Protein AF-W2PAB3-F1 (afdb_monomer)

Sequence (93 aa):
MQVTNELKELAKKTFPTLTDKQWEKGMTGFGGTEADQHTRVTWKYACTRTVTGTPQYTLNGVPFEEADSSWKLEDWLKVIDPLVKADKSKDDL

Structure (mmCIF, N/CA/C/O backbone):
data_AF-W2PAB3-F1
#
_entry.id   AF-W2PAB3-F1
#
loop_
_atom_site.group_PDB
_atom_site.id
_atom_site.type_symbol
_atom_site.label_atom_id
_atom_site.label_alt_id
_atom_site.label_comp_id
_atom_site.label_asym_id
_atom_site.label_entity_id
_atom_site.label_seq_id
_atom_site.pdbx_PDB_ins_code
_atom_site.Cartn_x
_atom_site.Cartn_y
_atom_site.Cartn_z
_atom_site.occupancy
_atom_site.B_iso_or_equiv
_atom_site.auth_seq_id
_atom_site.auth_comp_id
_atom_site.auth_asym_id
_atom_site.auth_atom_id
_atom_site.pdbx_PDB_model_num
ATOM 1 N N . MET A 1 1 ? 15.338 2.691 -29.604 1.00 50.88 1 MET A N 1
ATOM 2 C CA . MET A 1 1 ? 15.861 2.855 -28.232 1.00 50.88 1 MET A CA 1
ATOM 3 C C . MET A 1 1 ? 14.751 2.424 -27.283 1.00 50.88 1 MET A C 1
ATOM 5 O O . MET A 1 1 ? 13.624 2.852 -27.492 1.00 50.88 1 MET A O 1
ATOM 9 N N . GLN A 1 2 ? 14.998 1.476 -26.376 1.00 75.00 2 GLN A N 1
ATOM 10 C CA . GLN A 1 2 ? 13.944 0.917 -25.518 1.00 75.00 2 GLN A CA 1
ATOM 11 C C . GLN A 1 2 ? 13.790 1.798 -24.270 1.00 75.00 2 GLN A C 1
ATOM 13 O O . GLN A 1 2 ? 14.771 2.013 -23.563 1.00 75.00 2 GLN A O 1
ATOM 18 N N . VAL A 1 3 ? 12.575 2.291 -24.002 1.00 84.19 3 VAL A N 1
ATOM 19 C CA . VAL A 1 3 ? 12.234 3.196 -22.877 1.00 84.19 3 VAL A CA 1
ATOM 20 C C . VAL A 1 3 ? 12.754 2.683 -21.525 1.00 84.19 3 VAL A C 1
ATOM 22 O O . VAL A 1 3 ? 13.141 3.457 -20.655 1.00 84.19 3 VAL A O 1
ATOM 25 N N . THR A 1 4 ? 12.835 1.365 -21.351 1.00 86.50 4 THR A N 1
ATOM 26 C CA . THR A 1 4 ? 13.353 0.725 -20.135 1.00 86.50 4 THR A CA 1
ATOM 27 C C . THR A 1 4 ? 14.811 1.067 -19.836 1.00 86.50 4 THR A C 1
ATOM 29 O O . THR A 1 4 ? 15.173 1.141 -18.667 1.00 86.50 4 THR A O 1
ATOM 32 N N . ASN A 1 5 ? 15.648 1.311 -20.845 1.00 89.12 5 ASN A N 1
ATOM 33 C CA . ASN A 1 5 ? 17.050 1.664 -20.618 1.00 89.12 5 ASN A CA 1
ATOM 34 C C . ASN A 1 5 ? 17.187 3.094 -20.083 1.00 89.12 5 ASN A C 1
ATOM 36 O O . ASN A 1 5 ? 17.960 3.328 -19.161 1.00 89.12 5 ASN A O 1
ATOM 40 N N . GLU A 1 6 ? 16.393 4.036 -20.593 1.00 91.75 6 GLU A N 1
ATOM 41 C CA . GLU A 1 6 ? 16.373 5.416 -20.086 1.00 91.75 6 GLU A CA 1
ATOM 42 C C . GLU A 1 6 ? 15.879 5.468 -18.637 1.00 91.75 6 GLU A C 1
ATOM 44 O O . GLU A 1 6 ? 16.477 6.131 -17.787 1.00 91.75 6 GLU A O 1
ATOM 49 N N . LEU A 1 7 ? 14.828 4.701 -18.330 1.00 92.19 7 LEU A N 1
ATOM 50 C CA . LEU A 1 7 ? 14.320 4.584 -16.965 1.00 92.19 7 LEU A CA 1
ATOM 51 C C . LEU A 1 7 ? 15.344 3.935 -16.023 1.00 92.19 7 LEU A C 1
ATOM 53 O O . LEU A 1 7 ? 15.434 4.340 -14.865 1.00 92.19 7 LEU A O 1
ATOM 57 N N . LYS A 1 8 ? 16.140 2.974 -16.508 1.00 93.12 8 LYS A N 1
ATOM 58 C CA . LYS A 1 8 ? 17.206 2.330 -15.728 1.00 93.12 8 LYS A CA 1
ATOM 59 C C . LYS A 1 8 ? 18.292 3.324 -15.332 1.00 93.12 8 LYS A C 1
ATOM 61 O O . LYS A 1 8 ? 18.685 3.362 -14.167 1.00 93.12 8 LYS A O 1
ATOM 66 N N . GLU A 1 9 ? 18.750 4.140 -16.278 1.00 94.31 9 GLU A N 1
ATOM 67 C CA . GLU A 1 9 ? 19.761 5.169 -16.016 1.00 94.31 9 GLU A CA 1
ATOM 68 C C . GLU A 1 9 ? 19.246 6.218 -15.024 1.00 94.31 9 GLU A C 1
ATOM 70 O O . GLU A 1 9 ? 19.939 6.571 -14.065 1.00 94.31 9 GLU A O 1
ATOM 75 N N . LEU A 1 10 ? 17.991 6.655 -15.182 1.00 94.94 10 LEU A N 1
ATOM 76 C CA . LEU A 1 10 ? 17.351 7.554 -14.223 1.00 94.94 10 LEU A CA 1
ATOM 77 C C . LEU A 1 10 ? 17.265 6.923 -12.825 1.00 94.94 10 LEU A C 1
ATOM 79 O O . LEU A 1 10 ? 17.617 7.563 -11.834 1.00 94.94 10 LEU A O 1
ATOM 83 N N . ALA A 1 11 ? 16.842 5.661 -12.737 1.00 94.69 11 ALA A N 1
ATOM 84 C CA . ALA A 1 11 ? 16.725 4.950 -11.472 1.00 94.69 11 ALA A CA 1
ATOM 85 C C . ALA A 1 11 ? 18.081 4.784 -10.776 1.00 94.69 11 ALA A C 1
ATOM 87 O O . ALA A 1 11 ? 18.163 5.016 -9.574 1.00 94.69 11 ALA A O 1
ATOM 88 N N . LYS A 1 12 ? 19.153 4.462 -11.509 1.00 95.81 12 LYS A N 1
ATOM 89 C CA . LYS A 1 12 ? 20.515 4.381 -10.955 1.00 95.81 12 LYS A CA 1
ATOM 90 C C . LYS A 1 12 ? 21.022 5.724 -10.436 1.00 95.81 12 LYS A C 1
ATOM 92 O O . LYS A 1 12 ? 21.728 5.758 -9.432 1.00 95.81 12 LYS A O 1
ATOM 97 N N . LYS A 1 13 ? 20.644 6.836 -11.075 1.00 96.94 13 LYS A N 1
ATOM 98 C CA . LYS A 1 13 ? 20.988 8.182 -10.592 1.00 96.94 13 LYS A CA 1
ATOM 99 C C . LYS A 1 13 ? 20.349 8.482 -9.232 1.00 96.94 13 LYS A C 1
ATOM 101 O O . LYS A 1 13 ? 21.003 9.064 -8.372 1.00 96.94 13 LYS A O 1
ATOM 106 N N . THR A 1 14 ? 19.087 8.099 -9.042 1.00 97.06 14 THR A N 1
ATOM 107 C CA . THR A 1 14 ? 18.354 8.316 -7.781 1.00 97.06 14 THR A CA 1
ATOM 108 C C . THR A 1 14 ? 18.710 7.283 -6.713 1.00 97.06 14 THR A C 1
ATOM 110 O O . THR A 1 14 ? 18.789 7.615 -5.532 1.00 97.06 14 THR A O 1
ATOM 113 N N . PHE A 1 15 ? 18.952 6.040 -7.123 1.00 96.75 15 PHE A N 1
ATOM 114 C CA . PHE A 1 15 ? 19.254 4.904 -6.260 1.00 96.75 15 PHE A CA 1
ATOM 115 C C . PHE A 1 15 ? 20.587 4.272 -6.686 1.00 96.75 15 PHE A C 1
ATOM 117 O O . PHE A 1 15 ? 20.592 3.253 -7.381 1.00 96.75 15 PHE A O 1
ATOM 124 N N . PRO A 1 16 ? 21.737 4.833 -6.263 1.00 95.94 16 PRO A N 1
ATOM 125 C CA . PRO A 1 16 ? 23.053 4.368 -6.714 1.00 95.94 16 PRO A CA 1
ATOM 126 C C . PRO A 1 16 ? 23.372 2.911 -6.352 1.00 95.94 16 PRO A C 1
ATOM 128 O O . PRO A 1 16 ? 24.231 2.291 -6.970 1.00 95.94 16 PRO A O 1
ATOM 131 N N . THR A 1 17 ? 22.687 2.352 -5.352 1.00 97.19 17 THR A N 1
ATOM 132 C CA . THR A 1 17 ? 22.839 0.957 -4.913 1.00 97.19 17 THR A CA 1
ATOM 133 C C . THR A 1 17 ? 21.990 -0.032 -5.716 1.00 97.19 17 THR A C 1
ATOM 135 O O . THR A 1 17 ? 22.072 -1.238 -5.477 1.00 97.19 17 THR A O 1
ATOM 138 N N . LEU A 1 18 ? 21.173 0.447 -6.661 1.00 95.44 18 LEU A N 1
ATOM 139 C CA . LEU A 1 18 ? 20.318 -0.389 -7.494 1.00 95.44 18 LEU A CA 1
ATOM 140 C C . LEU A 1 18 ? 21.156 -1.229 -8.463 1.00 95.44 18 LEU A C 1
ATOM 142 O O . LEU A 1 18 ? 21.786 -0.718 -9.390 1.00 95.44 18 LEU A O 1
ATOM 146 N N . THR A 1 19 ? 21.123 -2.542 -8.270 1.00 95.69 19 THR A N 1
ATOM 147 C CA . THR A 1 19 ? 21.833 -3.484 -9.140 1.00 95.69 19 THR A CA 1
ATOM 148 C C . THR A 1 19 ? 21.056 -3.774 -10.423 1.00 95.69 19 THR A C 1
ATOM 150 O O . THR A 1 19 ? 19.824 -3.710 -10.459 1.00 95.69 19 THR A O 1
ATOM 153 N N . ASP A 1 20 ? 21.770 -4.190 -11.471 1.00 92.44 20 ASP A N 1
ATOM 154 C CA . ASP A 1 20 ? 21.152 -4.607 -12.735 1.00 92.44 20 ASP A CA 1
ATOM 155 C C . ASP A 1 20 ? 20.179 -5.774 -12.540 1.00 92.44 20 ASP A C 1
ATOM 157 O O . ASP A 1 20 ? 19.069 -5.747 -13.063 1.00 92.44 20 ASP A O 1
ATOM 161 N N . LYS A 1 21 ? 20.541 -6.736 -11.685 1.00 92.81 21 LYS A N 1
ATOM 162 C CA . LYS A 1 21 ? 19.686 -7.877 -11.339 1.00 92.81 21 LYS A CA 1
ATOM 163 C C . LYS A 1 21 ? 18.375 -7.448 -10.671 1.00 92.81 21 LYS A C 1
ATOM 165 O O . LYS A 1 21 ? 17.329 -8.037 -10.936 1.00 92.81 21 LYS A O 1
ATOM 170 N N . GLN A 1 22 ? 18.413 -6.447 -9.787 1.00 91.56 22 GLN A N 1
ATOM 171 C CA . GLN A 1 22 ? 17.199 -5.906 -9.164 1.00 91.56 22 GLN A CA 1
ATOM 172 C C . GLN A 1 22 ? 16.329 -5.174 -10.187 1.00 91.56 22 GLN A C 1
ATOM 174 O O . GLN A 1 22 ? 15.113 -5.365 -10.181 1.00 91.56 22 GLN A O 1
ATOM 179 N N . TRP A 1 23 ? 16.946 -4.391 -11.078 1.00 91.25 23 TRP A N 1
ATOM 180 C CA . TRP A 1 23 ? 16.237 -3.729 -12.170 1.00 91.25 23 TRP A CA 1
ATOM 181 C C . TRP A 1 23 ? 15.534 -4.739 -13.078 1.00 91.25 23 TRP A C 1
ATOM 183 O O . TRP A 1 23 ? 14.332 -4.641 -13.283 1.00 91.25 23 TRP A O 1
ATOM 193 N N . GLU A 1 24 ? 16.256 -5.745 -13.568 1.00 88.19 24 GLU A N 1
ATOM 194 C CA . GLU A 1 24 ? 15.727 -6.759 -14.488 1.00 88.19 24 GLU A CA 1
ATOM 195 C C . GLU A 1 24 ? 14.609 -7.594 -13.857 1.00 88.19 24 GLU A C 1
ATOM 197 O O . GLU A 1 24 ? 13.626 -7.909 -14.524 1.00 88.19 24 GLU A O 1
ATOM 202 N N . LYS A 1 25 ? 14.710 -7.899 -12.555 1.00 86.81 25 LYS A N 1
ATOM 203 C CA . LYS A 1 25 ? 13.638 -8.580 -11.816 1.00 86.81 25 LYS A CA 1
ATOM 204 C C . LYS A 1 25 ? 12.373 -7.721 -11.712 1.00 86.81 25 LYS A C 1
ATOM 206 O O . LYS A 1 25 ? 11.270 -8.254 -11.792 1.00 86.81 25 LYS A O 1
ATOM 211 N N . GLY A 1 26 ? 12.528 -6.420 -11.466 1.00 83.12 26 GLY A N 1
ATOM 212 C CA . GLY A 1 26 ? 11.407 -5.501 -11.260 1.00 83.12 26 GLY A CA 1
ATOM 213 C C . GLY A 1 26 ? 10.807 -4.942 -12.550 1.00 83.12 26 GLY A C 1
ATOM 214 O O . GLY A 1 26 ? 9.632 -4.586 -12.563 1.00 83.12 26 GLY A O 1
ATOM 215 N N . MET A 1 27 ? 11.595 -4.861 -13.624 1.00 85.69 27 MET A N 1
ATOM 216 C CA . MET A 1 27 ? 11.255 -4.146 -14.850 1.00 85.69 27 MET A CA 1
ATOM 217 C C . MET A 1 27 ? 11.674 -4.916 -16.099 1.00 85.69 27 MET A C 1
ATOM 219 O O . MET A 1 27 ? 12.705 -4.667 -16.720 1.00 85.69 27 MET A O 1
ATOM 223 N N . THR A 1 28 ? 10.808 -5.845 -16.488 1.00 80.12 28 THR A N 1
ATOM 224 C CA . THR A 1 28 ? 10.973 -6.731 -17.648 1.00 80.12 28 THR A CA 1
ATOM 225 C C . THR A 1 28 ? 10.661 -6.053 -18.983 1.00 80.12 28 THR A C 1
ATOM 227 O O . THR A 1 28 ? 11.023 -6.570 -20.034 1.00 80.12 28 THR A O 1
ATOM 230 N N . GLY A 1 29 ? 9.985 -4.898 -18.976 1.00 78.00 29 GLY A N 1
ATOM 231 C CA . GLY A 1 29 ? 9.541 -4.213 -20.200 1.00 78.00 29 GLY A CA 1
ATOM 232 C C . GLY A 1 29 ? 8.332 -4.860 -20.890 1.00 78.00 29 GLY A C 1
ATOM 233 O O . GLY A 1 29 ? 7.903 -4.384 -21.936 1.00 78.00 29 GLY A O 1
ATOM 234 N N . PHE A 1 30 ? 7.769 -5.913 -20.295 1.00 78.38 30 PHE A N 1
ATOM 235 C CA . PHE A 1 30 ? 6.528 -6.577 -20.693 1.00 78.38 30 PHE A CA 1
ATOM 236 C C . PHE A 1 30 ? 5.762 -7.025 -19.438 1.00 78.38 30 PHE A C 1
ATOM 238 O O . PHE A 1 30 ? 6.371 -7.295 -18.404 1.00 78.38 30 PHE A O 1
ATOM 245 N N . GLY A 1 31 ? 4.428 -7.074 -19.501 1.00 82.62 31 GLY A N 1
ATOM 246 C CA . GLY A 1 31 ? 3.590 -7.532 -18.380 1.00 82.62 31 GLY A CA 1
ATOM 247 C C . GLY A 1 31 ? 3.728 -9.034 -18.090 1.00 82.62 31 GLY A C 1
ATOM 248 O O . GLY A 1 31 ? 4.472 -9.742 -18.761 1.00 82.62 31 GLY A O 1
ATOM 249 N N . GLY A 1 32 ? 2.980 -9.542 -17.109 1.00 84.31 32 GLY A N 1
ATOM 250 C CA . GLY A 1 32 ? 2.937 -10.977 -16.792 1.00 84.31 32 GLY A CA 1
ATOM 251 C C . GLY A 1 32 ? 3.982 -11.468 -15.786 1.00 84.31 32 GLY A C 1
ATOM 252 O O . GLY A 1 32 ? 4.077 -12.670 -15.551 1.00 84.31 32 GLY A O 1
ATOM 253 N N . THR A 1 33 ? 4.739 -10.567 -15.161 1.00 88.06 33 THR A N 1
ATOM 254 C CA . THR A 1 33 ? 5.587 -10.908 -14.010 1.00 88.06 33 THR A CA 1
ATOM 255 C C . THR A 1 33 ? 4.742 -11.173 -12.763 1.00 88.06 33 THR A C 1
AT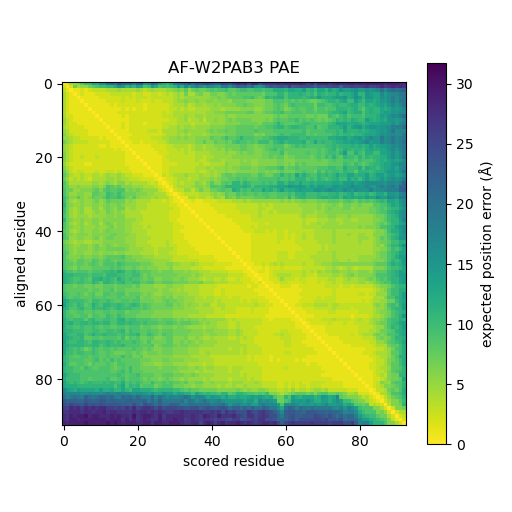OM 257 O O . THR A 1 33 ? 3.585 -10.764 -12.679 1.00 88.06 33 THR A O 1
ATOM 260 N N . GLU A 1 34 ? 5.333 -11.806 -11.749 1.00 88.88 34 GLU A N 1
ATOM 261 C CA . GLU A 1 34 ? 4.698 -11.961 -10.433 1.00 88.88 34 GLU A CA 1
ATOM 262 C C . GLU A 1 34 ? 4.307 -10.600 -9.828 1.00 88.88 34 GLU A C 1
ATOM 264 O O . GLU A 1 34 ? 3.205 -10.441 -9.307 1.00 88.88 34 GLU A O 1
ATOM 269 N N . ALA A 1 35 ? 5.170 -9.588 -9.975 1.00 87.62 35 ALA A N 1
ATOM 270 C CA . ALA A 1 35 ? 4.878 -8.227 -9.535 1.00 87.62 35 ALA A CA 1
ATOM 271 C C . ALA A 1 35 ? 3.665 -7.634 -10.273 1.00 87.62 35 ALA A C 1
ATOM 273 O O . ALA A 1 35 ? 2.771 -7.102 -9.623 1.00 87.62 35 ALA A O 1
ATOM 274 N N . ASP A 1 36 ? 3.580 -7.780 -11.602 1.00 89.44 36 ASP A N 1
ATOM 275 C CA . ASP A 1 36 ? 2.416 -7.334 -12.385 1.00 89.44 36 ASP A CA 1
ATOM 276 C C . ASP A 1 36 ? 1.128 -8.049 -11.940 1.00 89.44 36 ASP A C 1
ATOM 278 O O . ASP A 1 36 ? 0.096 -7.403 -11.749 1.00 89.44 36 ASP A O 1
ATOM 282 N N . GLN A 1 37 ? 1.184 -9.363 -11.694 1.00 92.50 37 GLN A N 1
ATOM 283 C CA . GLN A 1 37 ? 0.040 -10.127 -11.185 1.00 92.50 37 GLN A CA 1
ATOM 284 C C . GLN A 1 37 ? -0.409 -9.636 -9.804 1.00 92.50 37 GLN A C 1
ATOM 286 O O . GLN A 1 37 ? -1.586 -9.319 -9.619 1.00 92.50 37 GLN A O 1
ATOM 291 N N . HIS A 1 38 ? 0.515 -9.507 -8.848 1.00 93.88 38 HIS A N 1
ATOM 292 C CA . HIS A 1 38 ? 0.209 -9.005 -7.508 1.00 93.88 38 HIS A CA 1
ATOM 293 C C . HIS A 1 38 ? -0.345 -7.578 -7.546 1.00 93.88 38 HIS A C 1
ATOM 295 O O . HIS A 1 38 ? -1.353 -7.300 -6.900 1.00 93.88 38 HIS A O 1
ATOM 301 N N . THR A 1 39 ? 0.239 -6.684 -8.349 1.00 92.69 39 THR A N 1
ATOM 302 C CA . THR A 1 39 ? -0.271 -5.318 -8.516 1.00 92.69 39 THR A CA 1
ATOM 303 C C . THR A 1 39 ? -1.697 -5.318 -9.062 1.00 92.69 39 THR A C 1
ATOM 305 O O . THR A 1 39 ? -2.547 -4.608 -8.528 1.00 92.69 39 THR A O 1
ATOM 308 N N . ARG A 1 40 ? -2.007 -6.141 -10.072 1.00 94.31 40 ARG A N 1
ATOM 309 C CA . ARG A 1 40 ? -3.368 -6.243 -10.630 1.00 94.31 40 ARG A CA 1
ATOM 310 C C . ARG A 1 40 ? -4.376 -6.777 -9.621 1.00 94.31 40 ARG A C 1
ATOM 312 O O . ARG A 1 40 ? -5.491 -6.261 -9.562 1.00 94.31 40 ARG A O 1
ATOM 319 N N . VAL A 1 41 ? -4.014 -7.808 -8.858 1.00 96.88 41 VAL A N 1
ATOM 320 C CA . VAL A 1 41 ? -4.885 -8.384 -7.822 1.00 96.88 41 VAL A CA 1
ATOM 321 C C . VAL A 1 41 ? -5.155 -7.355 -6.728 1.00 96.88 41 VAL A C 1
ATOM 323 O O . VAL A 1 41 ? -6.316 -7.096 -6.416 1.00 96.88 41 VAL A O 1
ATOM 326 N N . THR A 1 42 ? -4.113 -6.702 -6.214 1.00 95.00 42 THR A N 1
ATOM 327 C CA . THR A 1 42 ? -4.238 -5.680 -5.167 1.00 95.00 42 THR A CA 1
ATOM 328 C C . THR A 1 42 ? -5.019 -4.459 -5.648 1.00 95.00 42 THR A C 1
ATOM 330 O O . THR A 1 42 ? -5.873 -3.962 -4.920 1.00 95.00 42 THR A O 1
ATOM 333 N N . TRP A 1 43 ? -4.800 -4.004 -6.887 1.00 94.62 43 TRP A N 1
ATOM 334 C CA . TRP A 1 43 ? -5.573 -2.908 -7.477 1.00 94.62 43 TRP A CA 1
ATOM 335 C C . TRP A 1 43 ? -7.066 -3.243 -7.543 1.00 94.62 43 TRP A C 1
ATOM 337 O O . TRP A 1 43 ? -7.897 -2.472 -7.071 1.00 94.62 43 TRP A O 1
ATOM 347 N N . LYS A 1 44 ? -7.415 -4.429 -8.059 1.00 96.19 44 LYS A N 1
ATOM 348 C CA . LYS A 1 44 ? -8.811 -4.893 -8.096 1.00 96.19 44 LYS A CA 1
ATOM 349 C C . LYS A 1 44 ? -9.406 -4.968 -6.693 1.00 96.19 44 LYS A C 1
ATOM 351 O O . LYS A 1 44 ? -10.517 -4.493 -6.486 1.00 96.19 44 LYS A O 1
ATOM 356 N N . TYR A 1 45 ? -8.660 -5.519 -5.739 1.00 93.56 45 TYR A N 1
ATOM 357 C CA . TYR A 1 45 ? -9.077 -5.606 -4.344 1.00 93.56 45 TYR A CA 1
ATOM 358 C C . TYR A 1 45 ? -9.367 -4.222 -3.740 1.00 93.56 45 TYR A C 1
ATOM 360 O O . TYR A 1 45 ? -10.414 -4.031 -3.121 1.00 93.56 45 TYR A O 1
ATOM 368 N N . ALA A 1 46 ? -8.510 -3.228 -3.991 1.00 93.62 46 ALA A N 1
ATOM 369 C CA . ALA A 1 46 ? -8.735 -1.847 -3.569 1.00 93.62 46 ALA A CA 1
ATOM 370 C C . ALA A 1 46 ? -10.010 -1.253 -4.200 1.00 93.62 46 ALA A C 1
ATOM 372 O O . ALA A 1 46 ? -10.853 -0.708 -3.487 1.00 93.62 46 ALA A O 1
ATOM 373 N N . CYS A 1 47 ? -10.215 -1.442 -5.510 1.00 93.50 47 CYS A N 1
ATOM 374 C CA . CYS A 1 47 ? -11.428 -0.984 -6.195 1.00 93.50 47 CYS A CA 1
ATOM 375 C C . CYS A 1 47 ? -12.704 -1.629 -5.629 1.00 93.50 47 CYS A C 1
ATOM 377 O O . CYS A 1 47 ? -13.701 -0.936 -5.437 1.00 93.50 47 CYS A O 1
ATOM 379 N N . THR A 1 48 ? -12.683 -2.930 -5.311 1.00 93.69 48 THR A N 1
ATOM 380 C CA . THR A 1 48 ? -13.845 -3.618 -4.706 1.00 93.69 48 THR A CA 1
ATOM 381 C C . THR A 1 48 ? -14.196 -3.113 -3.308 1.00 93.69 48 THR A C 1
ATOM 383 O O . THR A 1 48 ? -15.300 -3.353 -2.832 1.00 93.69 48 THR A O 1
ATOM 386 N N . ARG A 1 49 ? -13.275 -2.394 -2.660 1.00 92.50 49 ARG A N 1
ATOM 387 C CA . ARG A 1 49 ? -13.446 -1.781 -1.339 1.00 92.50 49 ARG A CA 1
ATOM 388 C C . ARG A 1 49 ? -13.609 -0.266 -1.411 1.00 92.50 49 ARG A C 1
ATOM 390 O O . ARG A 1 49 ? -13.362 0.414 -0.423 1.00 92.50 49 ARG A O 1
ATOM 397 N N . THR A 1 50 ? -13.967 0.249 -2.590 1.00 91.44 50 THR A N 1
ATOM 398 C CA . THR A 1 50 ? -14.203 1.676 -2.844 1.00 91.44 50 THR A CA 1
ATOM 399 C C . THR A 1 50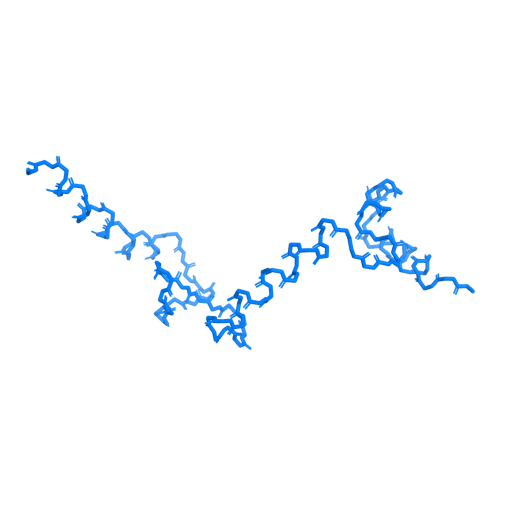 ? -13.042 2.576 -2.415 1.00 91.44 50 THR A C 1
ATOM 401 O O . THR A 1 50 ? -13.267 3.719 -2.027 1.00 91.44 50 THR A O 1
ATOM 404 N N . VAL A 1 51 ? -11.799 2.080 -2.492 1.00 93.75 51 VAL A N 1
ATOM 405 C CA . VAL A 1 51 ? -10.623 2.897 -2.180 1.00 93.75 51 VAL A CA 1
ATOM 406 C C . VAL A 1 51 ? -10.412 3.911 -3.300 1.00 93.75 51 VAL A C 1
ATOM 408 O O . VAL A 1 51 ? -10.159 3.534 -4.445 1.00 93.75 51 VAL A O 1
ATOM 411 N N . THR A 1 52 ? -10.527 5.196 -2.971 1.00 92.62 52 THR A N 1
ATOM 412 C CA . THR A 1 52 ? -10.481 6.309 -3.941 1.00 92.62 52 THR A CA 1
ATOM 413 C C . THR A 1 52 ? -9.325 7.278 -3.717 1.00 92.62 52 THR A C 1
ATOM 415 O O . THR A 1 52 ? -9.062 8.126 -4.568 1.00 92.62 52 THR A O 1
ATOM 418 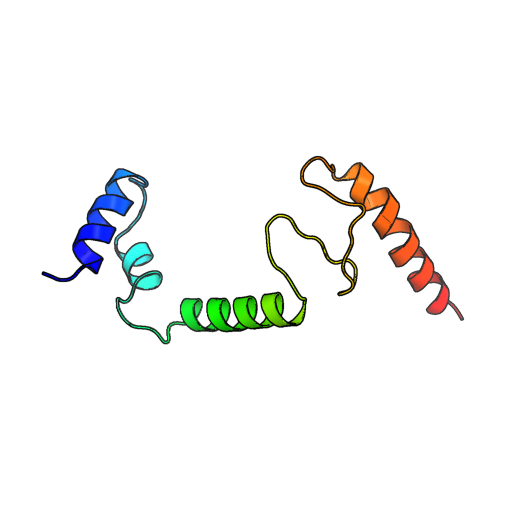N N . GLY A 1 53 ? -8.610 7.152 -2.600 1.00 90.38 53 GLY A N 1
ATOM 419 C CA . GLY A 1 53 ? -7.506 8.030 -2.235 1.00 90.38 53 GLY A CA 1
ATOM 420 C C . GLY A 1 53 ? -6.628 7.426 -1.146 1.00 90.38 53 GLY A C 1
ATOM 421 O O . GLY A 1 53 ? -6.824 6.283 -0.732 1.00 90.38 53 GLY A O 1
ATOM 422 N N . THR A 1 54 ? -5.642 8.198 -0.691 1.00 92.00 54 THR A N 1
ATOM 423 C CA . THR A 1 54 ? -4.688 7.760 0.334 1.00 92.00 54 THR A CA 1
ATOM 424 C C . THR A 1 54 ? -4.421 8.849 1.386 1.00 92.00 54 THR A C 1
ATOM 426 O O . THR A 1 54 ? -4.244 10.003 0.990 1.00 92.00 54 THR A O 1
ATOM 429 N N . PRO A 1 55 ? -4.282 8.485 2.677 1.00 92.81 55 PRO A N 1
ATOM 430 C CA . PRO A 1 55 ? -4.597 7.159 3.207 1.00 92.81 55 PRO A CA 1
ATOM 431 C C . PRO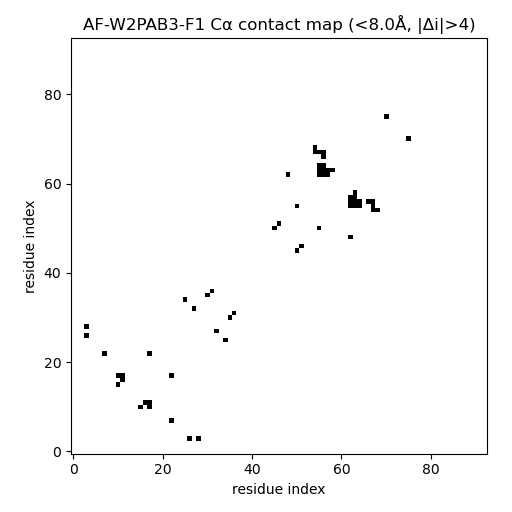 A 1 55 ? -6.113 6.942 3.312 1.00 92.81 55 PRO A C 1
ATOM 433 O O . PRO A 1 55 ? -6.883 7.885 3.462 1.00 92.81 55 PRO A O 1
ATOM 436 N N . GLN A 1 56 ? -6.525 5.681 3.242 1.00 94.31 56 GLN A N 1
ATOM 437 C CA . GLN A 1 56 ? -7.851 5.211 3.634 1.00 94.31 56 GLN A CA 1
ATOM 438 C C . GLN A 1 56 ? -7.655 3.897 4.381 1.00 94.31 56 GLN A C 1
ATOM 440 O O . GLN A 1 56 ? -6.808 3.086 3.995 1.00 94.31 56 GLN A O 1
ATOM 445 N N . TYR A 1 57 ? -8.409 3.701 5.456 1.00 94.25 57 TYR A N 1
ATOM 446 C CA . TYR A 1 57 ? -8.238 2.563 6.346 1.00 94.25 57 TYR A CA 1
ATOM 447 C C . TYR A 1 57 ? -9.460 1.655 6.292 1.00 94.25 57 TYR A C 1
ATOM 449 O O . TYR A 1 57 ? -10.588 2.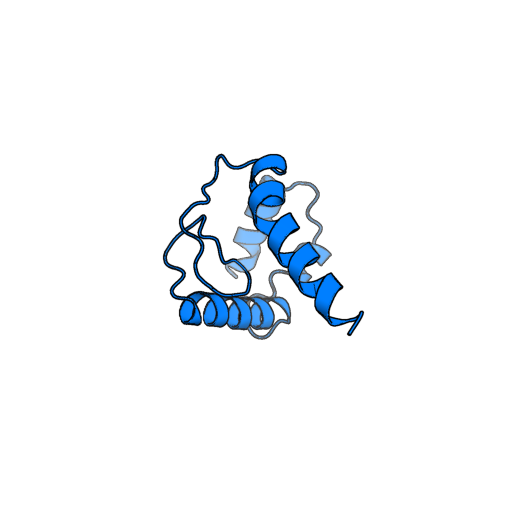093 6.069 1.00 94.25 57 TYR A O 1
ATOM 457 N N . THR A 1 58 ? -9.224 0.366 6.511 1.00 93.69 58 THR A N 1
ATOM 458 C CA . THR A 1 58 ? -10.291 -0.610 6.717 1.00 93.69 58 THR A CA 1
ATOM 459 C C . THR A 1 58 ? -9.984 -1.423 7.960 1.00 93.69 58 THR A C 1
ATOM 461 O O . THR A 1 58 ? -8.855 -1.893 8.105 1.00 93.69 58 THR A O 1
ATOM 464 N N . LEU A 1 59 ? -10.985 -1.659 8.799 1.00 92.88 59 LEU A N 1
ATOM 465 C CA . LEU A 1 59 ? -10.895 -2.519 9.972 1.00 92.88 59 LEU A CA 1
ATOM 466 C C . LEU A 1 59 ? -11.755 -3.762 9.737 1.00 92.88 59 LEU A C 1
ATOM 468 O O . LEU A 1 59 ? -12.945 -3.650 9.453 1.00 92.88 59 LEU A O 1
ATOM 472 N N . ASN A 1 60 ? -11.144 -4.953 9.760 1.00 90.56 60 ASN A N 1
ATOM 473 C CA . ASN A 1 60 ? -11.806 -6.227 9.421 1.00 90.56 60 ASN A CA 1
ATOM 474 C C . ASN A 1 60 ? -12.586 -6.194 8.094 1.00 90.56 60 ASN A C 1
ATOM 476 O O . ASN A 1 60 ? -13.608 -6.849 7.914 1.00 90.56 60 ASN A O 1
ATOM 480 N N . GLY A 1 61 ? -12.078 -5.419 7.136 1.00 89.00 61 GLY A N 1
ATOM 481 C CA . GLY A 1 61 ? -12.668 -5.280 5.815 1.00 89.00 61 GLY A CA 1
ATOM 482 C C . GLY A 1 61 ? -13.844 -4.303 5.712 1.00 89.00 61 GLY A C 1
ATOM 483 O O . GLY A 1 61 ? -14.441 -4.233 4.640 1.00 89.00 61 GLY A O 1
ATOM 484 N N . VAL A 1 62 ? -14.146 -3.539 6.759 1.00 91.31 62 VAL A N 1
ATOM 485 C CA . VAL A 1 62 ? -15.111 -2.431 6.734 1.00 91.31 62 VAL A CA 1
ATOM 486 C C . VAL A 1 62 ? -14.339 -1.107 6.671 1.00 91.31 62 VAL A C 1
ATOM 488 O O . VAL A 1 62 ? -13.314 -1.009 7.349 1.00 91.31 62 VAL A O 1
ATOM 491 N N . PRO A 1 63 ? -14.754 -0.107 5.867 1.00 93.00 63 PRO A N 1
ATOM 492 C CA . PRO A 1 63 ? -14.157 1.230 5.904 1.00 93.00 63 PRO A CA 1
ATOM 493 C C . PRO A 1 63 ? -14.111 1.791 7.329 1.00 93.00 63 PRO A C 1
ATOM 495 O O . PRO A 1 63 ? -15.078 1.653 8.074 1.00 93.00 63 PRO A O 1
ATOM 498 N N . PHE A 1 64 ? -12.978 2.380 7.703 1.00 94.75 64 PHE A N 1
ATOM 499 C CA . PHE A 1 64 ? -12.744 2.947 9.029 1.00 94.75 64 PHE A CA 1
ATOM 500 C C . PHE A 1 64 ? -12.355 4.419 8.873 1.00 94.75 64 PHE A C 1
ATOM 502 O O . PHE A 1 64 ? -11.240 4.726 8.448 1.00 94.75 64 PHE A O 1
ATOM 509 N N . GLU A 1 65 ? -13.309 5.312 9.136 1.00 93.25 65 GLU A N 1
ATOM 510 C CA . GLU A 1 65 ? -13.218 6.749 8.827 1.00 93.25 65 GLU A CA 1
ATOM 511 C C . GLU A 1 65 ? -12.675 7.574 10.000 1.00 93.25 65 GLU A C 1
ATOM 513 O O . GLU A 1 65 ? -12.298 8.730 9.832 1.00 93.25 65 GLU A O 1
ATOM 518 N N . GLU A 1 66 ? -12.599 6.979 11.189 1.00 94.25 66 GLU A N 1
ATOM 519 C CA . GLU A 1 66 ? -12.100 7.619 12.402 1.00 94.25 66 GLU A CA 1
ATOM 520 C C . GLU A 1 66 ? -10.576 7.817 12.377 1.00 94.25 66 GLU A C 1
ATOM 522 O O . GLU A 1 66 ? -10.060 8.685 13.085 1.00 94.25 66 GLU A O 1
ATOM 527 N N . ALA A 1 67 ? -9.859 7.025 11.568 1.00 95.31 67 ALA A N 1
ATOM 528 C CA . ALA A 1 67 ? -8.409 7.099 11.423 1.00 95.31 67 ALA A CA 1
ATOM 529 C C . ALA A 1 67 ? -7.946 8.011 10.287 1.00 95.31 67 ALA A C 1
ATOM 531 O O . ALA A 1 67 ? -8.504 8.023 9.191 1.00 95.31 67 ALA A O 1
ATOM 532 N N . ASP A 1 68 ? -6.823 8.688 10.525 1.00 94.06 68 ASP A N 1
ATOM 533 C CA . ASP A 1 68 ? -6.107 9.477 9.528 1.00 94.06 68 ASP A CA 1
ATOM 534 C C . ASP A 1 68 ? -4.578 9.289 9.637 1.00 94.06 68 ASP A C 1
ATOM 536 O O . ASP A 1 68 ? -4.071 8.543 10.479 1.00 94.06 68 ASP A O 1
ATOM 540 N N . SER A 1 69 ? -3.820 9.991 8.785 1.00 94.25 69 SER A N 1
ATOM 541 C CA . SER A 1 69 ? -2.347 9.950 8.758 1.00 94.25 69 SER A CA 1
ATOM 542 C C . SER A 1 69 ? -1.663 10.350 10.073 1.00 94.25 69 SER A C 1
ATOM 544 O O . SER A 1 69 ? -0.458 10.133 10.222 1.00 94.25 69 SER A O 1
ATOM 546 N N . SER A 1 70 ? -2.368 11.016 10.991 1.00 96.56 70 SER A N 1
ATOM 547 C CA . SER A 1 70 ? -1.806 11.492 12.254 1.00 96.56 70 SER A CA 1
ATOM 548 C C . SER A 1 70 ? -1.771 10.408 13.333 1.00 96.56 70 SER A C 1
ATOM 550 O O . SER A 1 70 ? -0.886 10.471 14.197 1.00 96.56 70 SER A O 1
ATOM 552 N N . TRP A 1 71 ? -2.655 9.405 13.234 1.00 97.12 71 TRP A N 1
ATOM 553 C CA . TRP A 1 71 ? -2.817 8.329 14.211 1.00 97.12 71 TRP A CA 1
ATOM 554 C C . TRP A 1 71 ? -1.502 7.625 14.529 1.00 97.12 71 TRP A C 1
ATOM 556 O O . TRP A 1 71 ? -0.700 7.301 13.644 1.00 97.12 71 TRP A O 1
ATOM 566 N N . LYS A 1 72 ? -1.291 7.371 15.820 1.00 97.50 72 LYS A N 1
ATOM 567 C CA . LYS A 1 72 ? -0.145 6.612 16.326 1.00 97.50 72 LYS A CA 1
ATOM 568 C C . LYS A 1 72 ? -0.569 5.202 16.714 1.00 97.50 72 LYS A C 1
ATOM 570 O O . LYS A 1 72 ? -1.747 4.848 16.671 1.00 97.50 72 LYS A O 1
ATOM 575 N N . LEU A 1 73 ? 0.408 4.367 17.065 1.00 96.56 73 LEU A N 1
ATOM 576 C CA . LEU A 1 73 ? 0.152 2.989 17.485 1.00 96.56 73 LEU A CA 1
ATOM 577 C C . LEU A 1 73 ? -0.830 2.942 18.664 1.00 96.56 73 LEU A C 1
ATOM 579 O O . LEU A 1 73 ? -1.709 2.087 18.701 1.00 96.56 73 LEU A O 1
ATOM 583 N N . GLU A 1 74 ? -0.718 3.888 19.593 1.00 97.94 74 GLU A N 1
ATOM 584 C CA . GLU A 1 74 ? -1.560 3.979 20.783 1.00 97.94 74 GLU A CA 1
ATOM 585 C C . GLU A 1 74 ? -3.037 4.209 20.437 1.00 97.94 74 GLU A C 1
ATOM 587 O O . GLU A 1 74 ? -3.914 3.741 21.160 1.00 97.94 74 GLU A O 1
ATOM 592 N N . ASP A 1 75 ? -3.328 4.899 19.333 1.00 97.69 75 ASP A N 1
ATOM 593 C CA . ASP A 1 75 ? -4.699 5.131 18.870 1.00 97.69 75 ASP A CA 1
ATOM 594 C C . ASP A 1 75 ? -5.283 3.870 18.232 1.00 97.69 75 ASP A C 1
ATOM 596 O O . ASP A 1 75 ? -6.405 3.476 18.550 1.00 97.69 75 ASP A O 1
ATOM 600 N N . TRP A 1 76 ? -4.478 3.158 17.437 1.00 96.44 76 TRP A N 1
ATOM 601 C CA . TRP A 1 76 ? -4.859 1.857 16.885 1.00 96.44 76 TRP A CA 1
ATOM 602 C C . TRP A 1 76 ? -5.140 0.819 17.971 1.00 96.44 76 TRP A C 1
ATOM 604 O O . TRP A 1 76 ? -6.139 0.106 17.887 1.00 96.44 76 TRP A O 1
ATOM 614 N N . LEU A 1 77 ? -4.304 0.752 19.011 1.00 96.00 77 LEU A N 1
ATOM 615 C CA . LEU A 1 77 ? -4.489 -0.194 20.115 1.00 96.00 77 LEU A CA 1
ATOM 616 C C . LEU A 1 77 ? -5.820 0.025 20.844 1.00 96.00 77 LEU A C 1
ATOM 618 O O . LEU A 1 77 ? -6.502 -0.948 21.154 1.00 96.00 77 LEU A O 1
ATOM 622 N N . LYS A 1 78 ? -6.251 1.278 21.051 1.00 96.06 78 LYS A N 1
ATOM 623 C CA . LYS A 1 78 ? -7.554 1.580 21.682 1.00 96.06 78 LYS A CA 1
ATOM 624 C C . LYS A 1 78 ? -8.736 0.993 20.905 1.00 96.06 78 LYS A C 1
ATOM 626 O O . LYS A 1 78 ? -9.733 0.625 21.521 1.00 96.06 78 LYS A O 1
ATOM 631 N N . VAL A 1 79 ? -8.631 0.918 19.578 1.00 95.75 79 VAL A N 1
ATOM 632 C CA . VAL A 1 79 ? -9.689 0.406 18.695 1.00 95.75 79 VAL A CA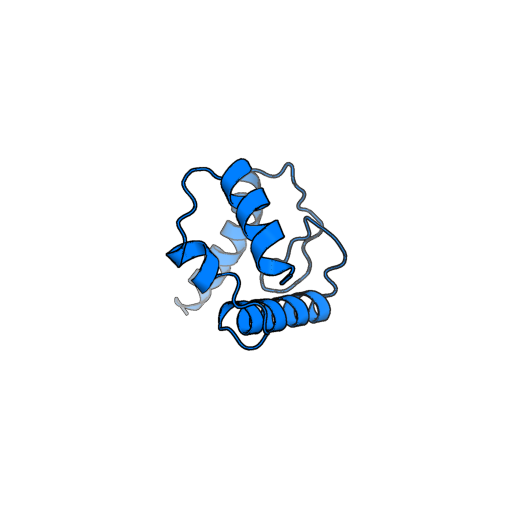 1
ATOM 633 C C . VAL A 1 79 ? -9.599 -1.109 18.526 1.00 95.75 79 VAL A C 1
ATOM 635 O O . VAL A 1 79 ? -10.617 -1.794 18.566 1.00 95.75 79 VAL A O 1
ATOM 638 N N . ILE A 1 80 ? -8.391 -1.644 18.340 1.00 94.31 80 ILE A N 1
ATOM 639 C CA . ILE A 1 80 ? -8.177 -3.055 17.998 1.00 94.31 80 ILE A CA 1
ATOM 640 C C . ILE A 1 80 ? -8.246 -3.955 19.240 1.00 94.31 80 ILE A C 1
ATOM 642 O O . ILE A 1 80 ? -8.848 -5.028 19.174 1.00 94.31 80 ILE A O 1
ATOM 646 N N . ASP A 1 81 ? -7.685 -3.538 20.381 1.00 94.56 81 ASP A N 1
ATOM 647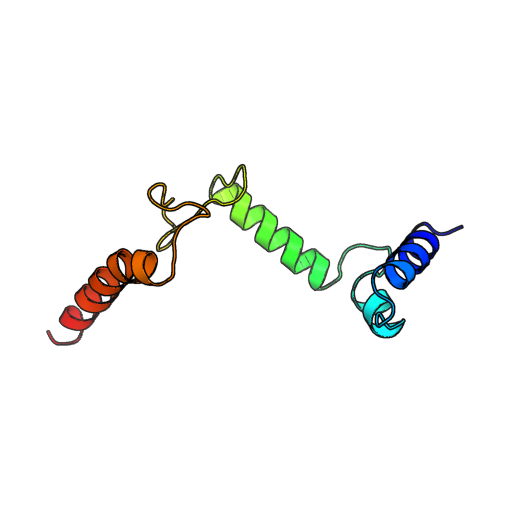 C CA . ASP A 1 81 ? -7.608 -4.385 21.582 1.00 94.56 81 ASP A CA 1
ATOM 648 C C . ASP A 1 81 ? -8.975 -4.892 22.069 1.00 94.56 81 ASP A C 1
ATOM 650 O O . ASP A 1 81 ? -9.073 -6.077 22.410 1.00 94.56 81 ASP A O 1
ATOM 654 N N . PRO A 1 82 ? -10.042 -4.066 22.126 1.00 93.25 82 PRO A N 1
ATOM 655 C CA . PRO A 1 82 ? -11.362 -4.542 22.527 1.00 93.25 82 PRO A CA 1
ATOM 656 C C . PRO A 1 82 ? -11.923 -5.616 21.589 1.00 93.25 82 PRO A C 1
ATOM 658 O O . PRO A 1 82 ? -12.555 -6.555 22.067 1.00 93.25 82 PRO A O 1
ATOM 661 N N . LEU A 1 83 ? -11.660 -5.516 20.280 1.00 90.50 83 LEU A N 1
ATOM 662 C CA . LEU A 1 83 ? -12.146 -6.471 19.280 1.00 90.50 83 LEU A CA 1
ATOM 663 C C . LEU A 1 83 ? -11.484 -7.840 19.456 1.00 90.50 83 LEU A C 1
ATOM 665 O O . LEU A 1 83 ? -12.160 -8.861 19.472 1.00 90.50 83 LEU A O 1
ATOM 669 N N . VAL A 1 84 ? -10.169 -7.855 19.687 1.00 88.69 84 VAL A N 1
ATOM 670 C CA . VAL A 1 84 ? -9.414 -9.098 19.906 1.00 88.69 84 VAL A CA 1
ATOM 671 C C . VAL A 1 84 ? -9.767 -9.745 21.251 1.00 88.69 84 VAL A C 1
ATOM 673 O O . VAL A 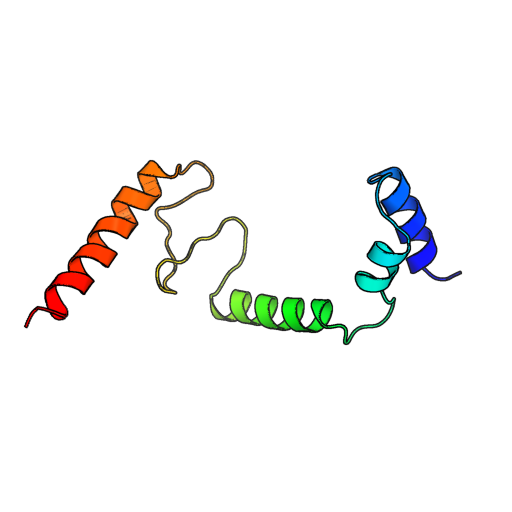1 84 ? -9.839 -10.969 21.357 1.00 88.69 84 VAL A O 1
ATOM 676 N N . LYS A 1 85 ? -9.989 -8.948 22.306 1.00 83.38 85 LYS A N 1
ATOM 677 C CA . LYS A 1 85 ? -10.382 -9.465 23.631 1.00 83.38 85 LYS A CA 1
ATOM 678 C C . LYS A 1 85 ? -11.801 -10.032 23.636 1.00 83.38 85 LYS A C 1
ATOM 680 O O . LYS A 1 85 ? -12.034 -11.026 24.318 1.00 83.38 85 LYS A O 1
ATOM 685 N N . ALA A 1 86 ? -12.720 -9.422 22.889 1.00 73.94 86 ALA A N 1
ATOM 686 C CA . ALA A 1 86 ? -14.088 -9.913 22.743 1.00 73.94 86 ALA A CA 1
ATOM 687 C C . ALA A 1 86 ? -14.158 -11.274 22.032 1.00 73.94 86 ALA A C 1
ATOM 689 O O . ALA A 1 86 ? -15.061 -12.054 22.323 1.00 73.94 86 ALA A O 1
ATOM 690 N N . ASP A 1 87 ? -13.207 -11.579 21.145 1.00 67.06 87 ASP A N 1
ATOM 691 C CA . ASP A 1 87 ? -13.141 -12.889 20.489 1.00 67.06 87 ASP A CA 1
ATOM 692 C C . ASP A 1 87 ? -12.622 -13.991 21.426 1.00 67.06 87 ASP A C 1
ATOM 694 O O . ASP A 1 87 ? -13.152 -15.098 21.413 1.00 67.06 87 ASP A O 1
ATOM 698 N N . LYS A 1 88 ? -11.662 -13.691 22.312 1.00 64.62 88 LYS A N 1
ATOM 699 C CA . LYS A 1 88 ? -11.098 -14.693 23.240 1.00 64.62 88 LYS A CA 1
ATOM 700 C C . LYS A 1 88 ? -12.105 -15.270 24.235 1.00 64.62 88 LYS A C 1
ATOM 702 O O . LYS A 1 88 ? -11.920 -16.394 24.675 1.00 64.62 88 LYS A O 1
ATOM 707 N N . SER A 1 89 ? -13.158 -14.535 24.594 1.00 59.22 89 SER A N 1
ATOM 708 C CA . SER A 1 89 ? -14.157 -15.039 25.546 1.00 59.22 89 SER A CA 1
ATOM 709 C C . SER A 1 89 ? -15.093 -16.100 24.957 1.00 5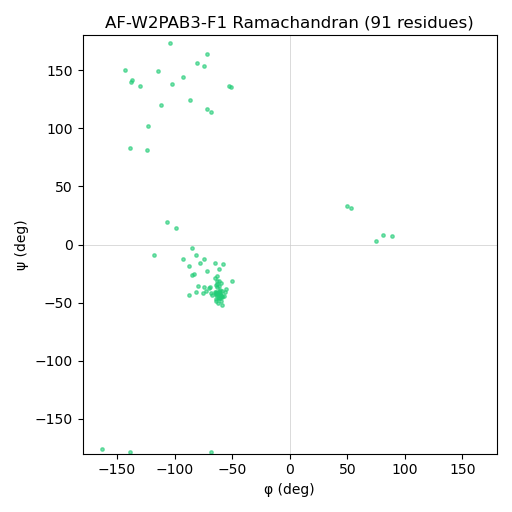9.22 89 SER A C 1
ATOM 711 O O . SER A 1 89 ? -15.815 -16.743 25.714 1.00 59.22 89 SER A O 1
ATOM 713 N N . LYS A 1 90 ? -15.104 -16.289 23.628 1.00 55.91 90 LYS A N 1
ATOM 714 C CA . LYS A 1 90 ? -15.949 -17.290 22.958 1.00 55.91 90 LYS A CA 1
ATOM 715 C C . LYS A 1 90 ? -15.310 -18.674 22.855 1.00 55.91 90 LYS A C 1
ATOM 717 O O . LYS A 1 90 ? -16.051 -19.628 22.660 1.00 55.91 90 LYS A O 1
ATOM 722 N N . ASP A 1 91 ? -13.991 -18.782 23.005 1.00 58.19 91 ASP A N 1
ATOM 723 C CA . ASP A 1 91 ? -13.290 -20.074 23.037 1.00 58.19 91 ASP A CA 1
ATOM 724 C C . ASP A 1 91 ? -13.355 -20.747 24.429 1.00 58.19 91 ASP A C 1
ATOM 726 O O . ASP A 1 91 ? -13.006 -21.918 24.562 1.00 58.19 91 ASP A O 1
ATOM 730 N N . ASP A 1 92 ? -13.841 -20.028 25.451 1.00 53.94 92 ASP A N 1
ATOM 731 C CA . ASP A 1 92 ? -13.997 -20.497 26.839 1.00 53.94 92 ASP A CA 1
ATOM 732 C C . ASP A 1 92 ? -15.445 -20.944 27.185 1.00 53.94 92 ASP A C 1
ATOM 734 O O . ASP A 1 92 ? -15.780 -21.089 28.366 1.00 53.94 92 ASP A O 1
ATOM 738 N N . LEU A 1 93 ? -16.318 -21.148 26.183 1.00 41.50 93 LEU A N 1
ATOM 739 C CA . LEU A 1 93 ? -17.721 -21.586 26.336 1.00 41.50 93 LEU A CA 1
ATOM 740 C C . LEU A 1 93 ? -18.019 -22.913 25.628 1.00 41.50 93 LEU A C 1
ATOM 742 O O . LEU A 1 93 ? -17.744 -23.019 24.414 1.00 41.50 93 LEU A O 1
#

Solvent-accessible surface area (backbone atoms only — not comparable to full-atom values): 5953 Å² total; per-residue (Å²): 135,64,70,62,58,60,51,46,54,54,46,36,70,78,37,76,83,63,46,70,69,57,46,51,74,76,54,72,88,61,83,82,44,71,67,51,50,52,51,53,52,51,51,52,54,38,54,78,66,69,58,84,68,84,91,74,49,61,58,97,83,39,84,38,82,90,64,59,95,81,64,51,72,71,57,50,46,70,62,48,50,60,57,58,55,62,54,60,62,60,78,78,110

Foldseek 3Di:
DQVLVVVVVVCCVVVVVDDPVNSCLVCVSDADHPVNVVVVVVVVVCVVLVNDDPPWDDDVSHTDPVDDPVDDPVNVCVVVVVVVVVVVVVVVD

pLDDT: mean 88.76, std 11.29, range [41.5, 97.94]

Secondary structure (DSSP, 8-state):
--HHHHHHHHHHHH-TT--HHHHHHH--SSS-SHHHHHHHHHHHHHHHTT--SSS-EEETTEEE-S--TT--HHHHHHHHHHHHHHHHTTTT-

Radius of gyration: 20.7 Å; Cα contacts (8 Å, |Δi|>4): 31; chains: 1; bounding box: 41×33×55 Å

Mean predicted aligned error: 7.36 Å

Organism: Phytophthora nicotianae (strain INRA-310) (NCBI:txid761204)

Nearest PDB structures (foldseek):
  3gn3-assembly1_A  TM=8.182E-01  e=1.239E+00  Pseudomonas syringae pv. tomato
  3bci-assembly1_A  TM=5.714E-01  e=1.971E+00  Staphylococcus aureus
  6lgl-assembly1_k  TM=2.197E-01  e=8.480E+00  Human alphaherpesvirus 3